Protein AF-A0A1T5BXZ1-F1 (afdb_monomer_lite)

Secondary structure (DSSP, 8-state):
--HHHHHHHHHHHHHHHHHHHHHHHS--BTT--HHHHHHHHHHHHHTT-EEEEEETTTEEEEEEE-SS-S----B----PEES-------TT--SSTT-EE-TTS-----SEEEE---

pLDDT: mean 70.87, std 15.22, range [30.39, 87.75]

InterPro domains:
  IPR017439 Amidohydrolase [PTHR11014] (11-98)

Structure (mmCIF, N/CA/C/O backbone):
data_AF-A0A1T5BXZ1-F1
#
_entry.id   AF-A0A1T5BXZ1-F1
#
loop_
_atom_site.group_PDB
_atom_site.id
_atom_site.type_symbol
_atom_site.label_atom_id
_atom_site.label_alt_id
_atom_site.label_comp_id
_atom_site.label_asym_id
_atom_site.label_entity_id
_atom_site.label_seq_id
_atom_site.pdbx_PDB_ins_code
_atom_site.Cartn_x
_atom_site.Cartn_y
_atom_site.Cartn_z
_atom_site.occupancy
_atom_site.B_iso_or_equiv
_atom_site.auth_seq_id
_atom_site.auth_comp_id
_atom_site.auth_asym_id
_atom_site.auth_atom_id
_atom_site.pdbx_PDB_model_num
ATOM 1 N N . MET A 1 1 ? 0.221 16.297 21.812 1.00 57.66 1 MET A N 1
ATOM 2 C CA . MET A 1 1 ? 0.953 15.332 20.963 1.00 57.66 1 MET A CA 1
ATOM 3 C C . MET A 1 1 ? 0.849 13.958 21.610 1.00 57.66 1 MET A C 1
ATOM 5 O O . MET A 1 1 ? 1.187 13.850 22.783 1.00 57.66 1 MET A O 1
ATOM 9 N N . ASN A 1 2 ? 0.323 12.944 20.921 1.00 74.94 2 ASN A N 1
ATOM 10 C CA . ASN A 1 2 ? 0.148 11.607 21.498 1.00 74.94 2 ASN A CA 1
ATOM 11 C C . ASN A 1 2 ? 1.411 10.757 21.257 1.00 74.94 2 ASN A C 1
ATOM 13 O O . ASN A 1 2 ? 1.613 10.230 20.165 1.00 74.94 2 ASN A O 1
ATOM 17 N N . TRP A 1 3 ? 2.277 10.663 22.268 1.00 76.88 3 TRP A N 1
ATOM 18 C CA . TRP A 1 3 ? 3.582 9.989 22.184 1.00 76.88 3 TRP A CA 1
ATOM 19 C C . TRP A 1 3 ? 3.492 8.477 21.950 1.00 76.88 3 TRP A C 1
ATOM 21 O O . TRP A 1 3 ? 4.399 7.889 21.365 1.00 76.88 3 TRP A O 1
ATOM 31 N N . THR A 1 4 ? 2.389 7.845 22.349 1.00 84.38 4 THR A N 1
ATOM 32 C CA . THR A 1 4 ? 2.173 6.406 22.154 1.00 84.38 4 THR A CA 1
ATOM 33 C C . THR A 1 4 ? 2.105 6.043 20.673 1.00 84.38 4 THR A C 1
ATOM 35 O O . THR A 1 4 ? 2.668 5.032 20.262 1.00 84.38 4 THR A O 1
ATOM 38 N N . ILE A 1 5 ? 1.473 6.895 19.861 1.00 80.38 5 ILE A N 1
ATOM 39 C CA . ILE A 1 5 ? 1.355 6.680 18.414 1.00 80.38 5 ILE A CA 1
ATOM 40 C C . ILE A 1 5 ? 2.727 6.825 17.749 1.00 80.38 5 ILE A C 1
ATOM 42 O O . ILE A 1 5 ? 3.120 5.959 16.978 1.00 80.38 5 ILE A O 1
ATOM 46 N N . LEU A 1 6 ? 3.490 7.866 18.101 1.00 80.50 6 LEU A N 1
ATOM 47 C CA . LEU A 1 6 ? 4.824 8.106 17.535 1.00 80.50 6 LEU A CA 1
ATOM 48 C C . LEU A 1 6 ? 5.793 6.954 17.832 1.00 80.50 6 LEU A C 1
ATOM 50 O O . LEU A 1 6 ? 6.494 6.484 16.939 1.00 80.50 6 LEU A O 1
ATOM 54 N N . ASN A 1 7 ? 5.786 6.444 19.065 1.00 85.00 7 ASN A N 1
ATOM 55 C CA . ASN A 1 7 ? 6.603 5.288 19.434 1.00 85.00 7 ASN A CA 1
ATOM 56 C C . ASN A 1 7 ? 6.144 3.999 18.740 1.00 85.00 7 ASN A C 1
ATOM 58 O O . ASN A 1 7 ? 6.974 3.144 18.445 1.00 85.00 7 ASN A O 1
ATOM 62 N N . GLY A 1 8 ? 4.841 3.852 18.481 1.00 82.75 8 GLY A N 1
ATOM 63 C CA . GLY A 1 8 ? 4.301 2.746 17.691 1.00 82.75 8 GLY A CA 1
ATOM 64 C C . GLY A 1 8 ? 4.783 2.786 16.241 1.00 82.75 8 GLY A C 1
ATOM 65 O O . GLY A 1 8 ? 5.291 1.787 15.743 1.00 82.75 8 GLY A O 1
ATOM 66 N N . VAL A 1 9 ? 4.708 3.955 15.597 1.00 80.75 9 VAL A N 1
ATOM 67 C CA . VAL A 1 9 ? 5.173 4.155 14.214 1.00 80.75 9 VAL A CA 1
ATOM 68 C C . VAL A 1 9 ? 6.679 3.919 14.091 1.00 80.75 9 VAL A C 1
ATOM 70 O O . VAL A 1 9 ? 7.111 3.244 13.164 1.00 80.75 9 VAL A O 1
ATOM 73 N N . ASN A 1 10 ? 7.482 4.377 15.058 1.00 82.56 10 ASN A N 1
ATOM 74 C CA . ASN A 1 10 ? 8.930 4.141 15.047 1.00 82.56 10 ASN A CA 1
ATOM 75 C C . ASN A 1 10 ? 9.308 2.653 15.053 1.00 82.56 10 ASN A C 1
ATOM 77 O O . ASN A 1 10 ? 10.336 2.296 14.488 1.00 82.56 10 ASN A O 1
ATOM 81 N N . LYS A 1 11 ? 8.494 1.777 15.654 1.00 85.06 11 LYS A N 1
ATOM 82 C CA . LYS A 1 11 ? 8.744 0.325 15.623 1.00 85.06 11 LYS A CA 1
ATOM 83 C C . LYS A 1 11 ? 8.488 -0.290 14.248 1.00 85.06 11 LYS A C 1
ATOM 85 O O . LYS A 1 11 ? 9.126 -1.276 13.913 1.00 85.06 11 LYS A O 1
ATOM 90 N N . LEU A 1 12 ? 7.577 0.293 13.470 1.00 82.19 12 LEU A N 1
ATOM 91 C CA . LEU A 1 12 ? 7.231 -0.164 12.120 1.00 82.19 12 LEU A CA 1
ATOM 92 C C . LEU A 1 12 ? 8.171 0.398 11.048 1.00 82.19 12 LEU A C 1
ATOM 94 O O . LEU A 1 12 ? 8.080 0.015 9.888 1.00 82.19 12 LEU A O 1
ATOM 98 N N . HIS A 1 13 ? 9.068 1.312 11.413 1.00 79.50 13 HIS A N 1
ATOM 99 C CA . HIS A 1 13 ? 9.894 2.053 10.466 1.00 79.50 13 HIS A CA 1
ATOM 100 C C . HIS A 1 13 ? 10.769 1.155 9.577 1.00 79.50 13 HIS A C 1
ATOM 102 O O . HIS A 1 13 ? 10.912 1.428 8.385 1.00 79.50 13 HIS A O 1
ATOM 108 N N . ASP A 1 14 ? 11.330 0.079 10.129 1.00 82.88 14 ASP A N 1
ATOM 109 C CA . ASP A 1 14 ? 12.161 -0.842 9.350 1.00 82.88 14 ASP A CA 1
ATOM 110 C C . ASP A 1 14 ? 11.314 -1.688 8.387 1.00 82.88 14 ASP A C 1
ATOM 112 O O . ASP A 1 14 ? 11.667 -1.810 7.216 1.00 82.88 14 ASP A O 1
ATOM 116 N N . GLU A 1 15 ? 10.131 -2.145 8.811 1.00 82.00 15 GLU A N 1
ATOM 117 C CA . GLU A 1 15 ? 9.177 -2.831 7.925 1.00 82.00 15 GLU A CA 1
ATOM 118 C C . GLU A 1 15 ? 8.685 -1.909 6.796 1.00 82.00 15 GLU A C 1
ATOM 120 O O . GLU A 1 15 ? 8.599 -2.318 5.639 1.00 82.00 15 GLU A O 1
ATOM 125 N N . MET A 1 16 ? 8.421 -0.633 7.102 1.00 81.38 16 MET A N 1
ATOM 126 C CA . MET A 1 16 ? 8.021 0.362 6.103 1.00 81.38 16 MET A CA 1
ATOM 127 C C . MET A 1 16 ? 9.107 0.579 5.044 1.00 81.38 16 MET A C 1
ATOM 129 O O . MET A 1 16 ? 8.787 0.725 3.864 1.00 81.38 16 MET A O 1
ATOM 133 N N . LYS A 1 17 ? 10.388 0.566 5.436 1.00 79.44 17 LYS A N 1
ATOM 134 C CA . LYS A 1 17 ? 11.510 0.631 4.486 1.00 79.44 17 LYS A CA 1
ATOM 135 C C . LYS A 1 17 ? 11.572 -0.595 3.583 1.00 79.44 17 LYS A C 1
ATOM 137 O O . LYS A 1 17 ? 11.860 -0.450 2.398 1.00 79.44 17 LYS A O 1
ATOM 142 N N . GLU A 1 18 ? 11.306 -1.782 4.118 1.00 83.19 18 GLU A N 1
ATOM 143 C CA . GLU A 1 18 ? 11.265 -3.008 3.319 1.00 83.19 18 GLU A CA 1
ATOM 144 C C . GLU A 1 18 ? 10.131 -2.974 2.292 1.00 83.19 18 GLU A C 1
ATOM 146 O O . GLU A 1 18 ? 10.355 -3.291 1.123 1.00 83.19 18 GLU A O 1
ATOM 151 N N . TRP A 1 19 ? 8.931 -2.534 2.689 1.00 82.69 19 TRP A N 1
ATOM 152 C CA . TRP A 1 19 ? 7.804 -2.386 1.759 1.00 82.69 19 TRP A CA 1
ATOM 153 C C . TRP A 1 19 ? 8.106 -1.348 0.683 1.00 82.69 19 TRP A C 1
ATOM 155 O O . TRP A 1 19 ? 7.847 -1.597 -0.492 1.00 82.69 19 TRP A O 1
ATOM 165 N N . MET A 1 20 ? 8.719 -0.227 1.071 1.00 78.31 20 MET A N 1
ATOM 166 C CA . MET A 1 20 ? 9.166 0.797 0.133 1.00 78.31 20 MET A CA 1
ATOM 167 C C . MET A 1 20 ? 10.153 0.226 -0.888 1.00 78.31 20 MET A C 1
ATOM 169 O O . MET A 1 20 ? 9.965 0.385 -2.090 1.00 78.31 20 MET A O 1
ATOM 173 N N . GLY A 1 21 ? 11.175 -0.499 -0.427 1.00 76.31 21 GLY A N 1
ATOM 174 C CA . GLY A 1 21 ? 12.146 -1.140 -1.311 1.00 76.31 21 GLY A CA 1
ATOM 175 C C . GLY A 1 21 ? 11.505 -2.168 -2.246 1.00 76.31 21 GLY A C 1
ATOM 176 O O . GLY A 1 21 ? 11.858 -2.228 -3.421 1.00 76.31 21 GLY A O 1
ATOM 177 N N . HIS A 1 22 ? 10.537 -2.945 -1.754 1.00 79.75 22 HIS A N 1
ATOM 178 C CA . HIS A 1 22 ? 9.820 -3.926 -2.566 1.00 79.75 22 HIS A CA 1
ATOM 179 C C . HIS A 1 22 ? 9.006 -3.269 -3.688 1.00 79.75 22 HIS A C 1
ATOM 181 O O . HIS A 1 22 ? 9.111 -3.690 -4.841 1.00 79.75 22 HIS A O 1
ATOM 187 N N . LEU A 1 23 ? 8.238 -2.223 -3.368 1.00 76.88 23 LEU A N 1
ATOM 188 C CA . LEU A 1 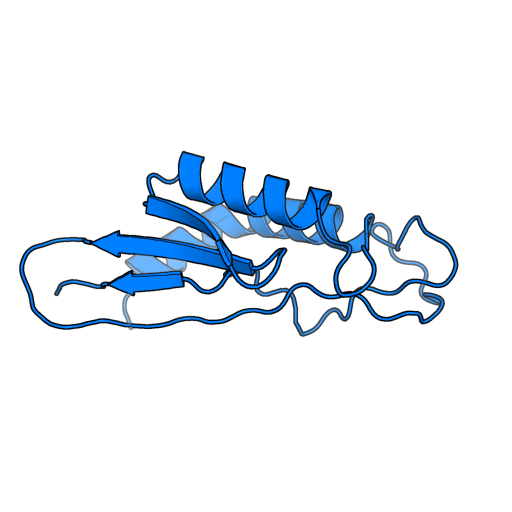23 ? 7.417 -1.516 -4.354 1.00 76.88 23 LEU A CA 1
ATOM 189 C C . LEU A 1 23 ? 8.255 -0.691 -5.337 1.00 76.88 23 LEU A C 1
ATOM 191 O O . LEU A 1 23 ? 7.927 -0.630 -6.518 1.00 76.88 23 LEU A O 1
ATOM 195 N N . HIS A 1 24 ? 9.366 -0.101 -4.890 1.00 74.38 24 HIS A N 1
ATOM 196 C CA . HIS A 1 24 ? 10.261 0.663 -5.768 1.00 74.38 24 HIS A CA 1
ATOM 197 C C . HIS A 1 24 ? 11.021 -0.230 -6.755 1.00 74.38 24 HIS A C 1
ATOM 199 O O . HIS A 1 24 ? 11.268 0.169 -7.888 1.00 74.38 24 HIS A O 1
ATOM 205 N N . GLN A 1 25 ? 11.363 -1.461 -6.361 1.00 75.25 25 GLN A N 1
ATOM 206 C CA . GLN A 1 25 ? 12.039 -2.414 -7.248 1.00 75.25 25 GLN A CA 1
ATOM 207 C C . GLN A 1 25 ? 11.116 -3.017 -8.317 1.00 75.25 25 GLN A C 1
ATOM 209 O O . GLN A 1 25 ? 11.614 -3.479 -9.348 1.00 75.25 25 GLN A O 1
ATOM 214 N N . CYS A 1 26 ? 9.803 -3.029 -8.073 1.00 73.44 26 CYS A N 1
ATOM 215 C CA . CYS A 1 26 ? 8.793 -3.657 -8.925 1.00 73.44 26 CYS A CA 1
ATOM 216 C C . CYS A 1 26 ? 7.705 -2.654 -9.369 1.00 73.44 26 CYS A C 1
ATOM 218 O O . CYS A 1 26 ? 6.531 -2.895 -9.083 1.00 73.44 26 CYS A O 1
ATOM 220 N N . PRO A 1 27 ? 8.051 -1.549 -10.063 1.00 68.69 27 PRO A N 1
ATOM 221 C CA . PRO A 1 27 ? 7.053 -0.608 -10.560 1.00 68.69 27 PRO A CA 1
ATOM 222 C C . PRO A 1 27 ? 6.137 -1.269 -11.588 1.00 68.69 27 PRO A C 1
ATOM 224 O O . PRO A 1 27 ? 6.599 -1.845 -12.572 1.00 68.69 27 PRO A O 1
ATOM 227 N N . GLU A 1 28 ? 4.830 -1.140 -11.401 1.00 66.62 28 GLU A N 1
ATOM 228 C CA . GLU A 1 28 ? 3.844 -1.562 -12.391 1.00 66.62 28 GLU A CA 1
ATOM 229 C C . GLU A 1 28 ? 3.217 -0.336 -13.070 1.00 66.62 28 GLU A C 1
ATOM 231 O O . GLU A 1 28 ? 3.092 0.739 -12.485 1.00 66.62 28 GLU A O 1
ATOM 236 N N . LEU A 1 29 ? 2.868 -0.491 -14.348 1.00 63.19 29 LEU A N 1
ATOM 237 C CA . LEU A 1 29 ? 2.295 0.574 -15.169 1.00 63.19 29 LEU A CA 1
ATOM 238 C C . LEU A 1 29 ? 0.863 0.872 -14.718 1.00 63.19 29 LEU A C 1
ATOM 240 O O . LEU A 1 29 ? 0.124 -0.060 -14.396 1.00 63.19 29 LEU A O 1
ATOM 244 N N . ALA A 1 30 ? 0.471 2.145 -14.789 1.00 59.69 30 ALA A N 1
ATOM 245 C CA . ALA A 1 30 ? -0.893 2.596 -14.536 1.00 59.69 30 ALA A CA 1
ATOM 246 C C . ALA A 1 30 ? -1.951 1.678 -15.181 1.00 59.69 30 ALA A C 1
ATOM 248 O O . ALA A 1 30 ? -1.941 1.452 -16.395 1.00 59.69 30 ALA A O 1
ATOM 249 N N . LEU A 1 31 ? -2.904 1.212 -14.368 1.00 58.28 31 LEU A N 1
ATOM 250 C CA . LEU A 1 31 ? -4.008 0.298 -14.702 1.00 58.28 31 LEU A CA 1
ATOM 251 C C . LEU A 1 31 ? -3.622 -1.179 -14.915 1.00 58.28 31 LEU A C 1
ATOM 253 O O . LEU A 1 31 ? -4.470 -1.961 -15.362 1.00 58.28 31 LEU A O 1
ATOM 257 N N . MET A 1 32 ? -2.388 -1.575 -14.599 1.00 63.06 32 MET A N 1
ATOM 258 C CA . MET A 1 32 ? -1.889 -2.957 -14.676 1.00 63.06 32 MET A CA 1
ATOM 259 C C . MET A 1 32 ? -1.225 -3.441 -13.375 1.00 63.06 32 MET A C 1
ATOM 261 O O . MET A 1 32 ? -0.651 -4.530 -13.359 1.00 63.06 32 MET A O 1
ATOM 265 N N . GLU A 1 33 ? -1.348 -2.688 -12.280 1.00 68.69 33 GLU A N 1
ATOM 266 C CA . GLU A 1 33 ? -0.719 -2.904 -10.968 1.00 68.69 33 GLU A CA 1
ATOM 267 C C . GLU A 1 33 ? -1.340 -4.061 -10.169 1.00 68.69 33 GLU A C 1
ATOM 269 O O . GLU A 1 33 ? -1.752 -3.929 -9.015 1.00 68.69 33 GLU A O 1
ATOM 274 N N . THR A 1 34 ? -1.457 -5.223 -10.803 1.00 76.25 34 THR A N 1
ATOM 275 C CA . THR A 1 34 ? -2.161 -6.373 -10.234 1.00 76.25 34 THR A CA 1
ATOM 276 C C . THR A 1 34 ? -1.384 -6.953 -9.056 1.00 76.25 34 THR A C 1
ATOM 278 O O . THR A 1 34 ? -1.984 -7.326 -8.051 1.00 76.25 34 THR A O 1
ATOM 281 N N . LYS A 1 35 ? -0.047 -7.015 -9.140 1.00 78.88 35 LYS A N 1
ATOM 282 C CA . LYS A 1 35 ? 0.777 -7.596 -8.069 1.00 78.88 35 LYS A CA 1
ATOM 283 C C . LYS A 1 35 ? 0.879 -6.652 -6.881 1.00 78.88 35 LYS A C 1
ATOM 285 O O . LYS A 1 35 ? 0.772 -7.097 -5.741 1.00 78.88 35 LYS A O 1
ATOM 290 N N . THR A 1 36 ? 1.033 -5.361 -7.153 1.00 79.31 36 THR A N 1
ATOM 291 C CA . THR A 1 36 ? 1.081 -4.307 -6.135 1.00 79.31 36 THR A CA 1
ATOM 292 C C . THR A 1 36 ? -0.236 -4.234 -5.374 1.00 79.31 36 THR A C 1
ATOM 294 O O . THR A 1 36 ? -0.239 -4.221 -4.143 1.00 79.31 36 THR A O 1
ATOM 297 N N . ALA A 1 37 ? -1.364 -4.286 -6.090 1.00 80.38 37 ALA A N 1
ATOM 298 C CA . ALA A 1 37 ? -2.684 -4.342 -5.480 1.00 80.38 37 ALA A CA 1
ATOM 299 C C . ALA A 1 37 ? -2.841 -5.575 -4.567 1.00 80.38 37 ALA A C 1
ATOM 301 O O . ALA A 1 37 ? -3.230 -5.436 -3.407 1.00 80.38 37 ALA A O 1
ATOM 302 N N . ILE A 1 38 ? -2.470 -6.771 -5.039 1.00 84.00 38 ILE A N 1
ATOM 303 C CA . ILE A 1 38 ? -2.542 -8.001 -4.231 1.00 84.00 38 ILE A CA 1
ATOM 304 C C . ILE A 1 38 ? -1.683 -7.881 -2.966 1.00 84.00 38 ILE A C 1
ATOM 306 O O . ILE A 1 38 ? -2.179 -8.141 -1.871 1.00 84.00 38 ILE A O 1
ATOM 310 N N . PHE A 1 39 ? -0.433 -7.425 -3.089 1.00 84.62 39 PHE A N 1
ATOM 311 C CA . PHE A 1 39 ? 0.474 -7.247 -1.949 1.00 84.62 39 PHE A CA 1
ATOM 312 C C . PHE A 1 39 ? -0.127 -6.329 -0.876 1.00 84.62 39 PHE A C 1
ATOM 314 O O . PHE A 1 39 ? -0.119 -6.639 0.319 1.00 84.62 39 PHE A O 1
ATOM 321 N N . ILE A 1 40 ? -0.695 -5.204 -1.309 1.00 83.88 40 ILE A N 1
ATOM 322 C CA . ILE A 1 40 ? -1.337 -4.234 -0.428 1.00 83.88 40 ILE A CA 1
ATOM 323 C C . ILE A 1 40 ? -2.591 -4.833 0.233 1.00 83.88 40 ILE A C 1
ATOM 325 O O . ILE A 1 40 ? -2.781 -4.691 1.444 1.00 83.88 40 ILE A O 1
ATOM 329 N N . ALA A 1 41 ? -3.433 -5.529 -0.533 1.00 84.75 41 ALA A N 1
ATOM 330 C CA . ALA A 1 41 ? -4.645 -6.163 -0.024 1.00 84.75 41 ALA A CA 1
ATOM 331 C C . ALA A 1 41 ? -4.333 -7.255 1.013 1.00 84.75 41 ALA A C 1
ATOM 333 O O . ALA A 1 41 ? -4.984 -7.318 2.057 1.00 84.75 41 ALA A O 1
ATOM 334 N N . GLU A 1 42 ? -3.316 -8.084 0.772 1.00 87.75 42 GLU A N 1
ATOM 335 C CA . GLU A 1 42 ? -2.857 -9.111 1.711 1.00 87.75 42 GLU A CA 1
ATOM 336 C C . GLU A 1 42 ? -2.353 -8.502 3.024 1.00 87.75 42 GLU A C 1
ATOM 338 O O . GLU A 1 42 ? -2.728 -8.967 4.105 1.00 87.75 42 GLU A O 1
ATOM 343 N N . LYS A 1 43 ? -1.566 -7.419 2.956 1.00 86.44 43 LYS A N 1
ATOM 344 C CA . LYS A 1 43 ? -1.102 -6.701 4.153 1.00 86.44 43 LYS A CA 1
ATOM 345 C C . LYS A 1 43 ? -2.259 -6.121 4.959 1.00 86.44 43 LYS A C 1
ATOM 347 O O . LYS A 1 43 ? -2.331 -6.361 6.165 1.00 86.44 43 LYS A O 1
ATOM 352 N N . LEU A 1 44 ? -3.202 -5.443 4.309 1.00 85.12 44 LEU A N 1
ATOM 353 C CA . LEU A 1 44 ? -4.386 -4.892 4.973 1.00 85.12 44 LEU A CA 1
ATOM 354 C C . LEU A 1 44 ? -5.246 -5.980 5.632 1.00 85.12 44 LEU A C 1
ATOM 356 O O . LEU A 1 44 ? -5.661 -5.822 6.781 1.00 85.12 44 LEU A O 1
ATOM 360 N N . LYS A 1 45 ? -5.462 -7.112 4.948 1.00 86.12 45 LYS A N 1
ATOM 361 C CA . LYS A 1 45 ? -6.169 -8.268 5.523 1.00 86.12 45 LYS A CA 1
ATOM 362 C C . LYS A 1 45 ? -5.429 -8.828 6.737 1.00 86.12 45 LYS A C 1
ATOM 364 O O . LYS A 1 45 ? -6.065 -9.142 7.738 1.00 86.12 45 LYS A O 1
ATOM 369 N N . SER A 1 46 ? -4.095 -8.903 6.686 1.00 87.50 46 SER A N 1
ATOM 370 C CA . SER A 1 46 ? -3.276 -9.392 7.807 1.00 87.50 46 SER A CA 1
ATOM 371 C C . SER A 1 46 ? -3.390 -8.520 9.063 1.00 87.50 46 SER A C 1
ATOM 373 O O . SER A 1 46 ? -3.281 -9.024 10.178 1.00 87.50 46 SER A O 1
ATOM 375 N N . TRP A 1 47 ? -3.667 -7.226 8.892 1.00 84.50 47 TRP A N 1
ATOM 376 C CA . TRP A 1 47 ? -3.898 -6.290 9.993 1.00 84.50 47 TRP A CA 1
ATOM 377 C C . TRP A 1 47 ? -5.351 -6.270 10.490 1.00 84.50 47 TRP A C 1
ATOM 379 O O . TRP A 1 47 ? -5.649 -5.562 11.450 1.00 84.50 47 TRP A O 1
ATOM 389 N N . GLY A 1 48 ? -6.248 -7.046 9.871 1.00 84.50 48 GLY A N 1
ATOM 390 C CA . GLY A 1 48 ? -7.650 -7.163 10.277 1.00 84.50 48 GLY A CA 1
ATOM 391 C C . GLY A 1 48 ? -8.576 -6.086 9.709 1.00 84.50 48 GLY A C 1
ATOM 392 O O . GLY A 1 48 ? -9.623 -5.824 10.297 1.00 84.50 48 GLY A O 1
ATOM 393 N N . TYR A 1 49 ? -8.205 -5.448 8.595 1.00 86.19 49 TYR A N 1
ATOM 394 C CA . TYR A 1 49 ? -9.102 -4.542 7.874 1.00 86.19 49 TYR A CA 1
ATOM 395 C C . TYR A 1 49 ? -10.088 -5.321 6.996 1.00 86.19 49 TYR A C 1
ATOM 397 O O . TYR A 1 49 ? -9.743 -6.352 6.415 1.00 86.19 49 TYR A O 1
ATOM 405 N N . ASP A 1 50 ? -11.287 -4.769 6.824 1.00 83.50 50 ASP A N 1
ATOM 406 C CA . ASP A 1 50 ? -12.241 -5.206 5.810 1.00 83.50 50 ASP A CA 1
ATOM 407 C C . ASP A 1 50 ? -11.825 -4.613 4.462 1.00 83.50 50 ASP A C 1
ATOM 409 O O . ASP A 1 50 ? -11.962 -3.407 4.228 1.00 83.50 50 ASP A O 1
ATOM 413 N N . VAL A 1 51 ? -11.276 -5.461 3.593 1.00 86.56 51 VAL A N 1
ATOM 414 C CA . VAL A 1 51 ? -10.700 -5.060 2.305 1.00 86.56 51 VAL A CA 1
ATOM 415 C C . VAL A 1 51 ? -11.645 -5.411 1.164 1.00 86.56 51 VAL A C 1
ATOM 417 O O . VAL A 1 51 ? -12.040 -6.565 1.002 1.00 86.56 51 VAL A O 1
ATOM 420 N N . VAL A 1 52 ? -11.955 -4.413 0.341 1.00 83.06 52 VAL A N 1
ATOM 421 C CA . VAL A 1 52 ? -12.682 -4.561 -0.919 1.00 83.06 52 VAL A CA 1
ATOM 422 C C . VAL A 1 52 ? -11.725 -4.260 -2.067 1.00 83.06 52 VAL A C 1
ATOM 424 O O . VAL A 1 52 ? -11.185 -3.158 -2.170 1.00 83.06 52 VAL A O 1
ATOM 427 N N . GLU A 1 53 ? -11.522 -5.252 -2.925 1.00 83.25 53 GLU A N 1
ATOM 428 C CA . GLU A 1 53 ? -10.672 -5.181 -4.117 1.00 83.25 53 GLU A CA 1
ATOM 429 C C . GLU A 1 53 ? -11.526 -5.012 -5.384 1.00 83.25 53 GLU A C 1
ATOM 431 O O . GLU A 1 53 ? -12.727 -5.294 -5.387 1.00 83.25 53 GLU A O 1
ATOM 436 N N . GLY A 1 54 ? -10.909 -4.577 -6.485 1.00 78.00 54 GLY A N 1
ATOM 437 C CA . GLY A 1 54 ? -11.565 -4.510 -7.797 1.00 78.00 54 GLY A CA 1
ATOM 438 C C . GLY A 1 54 ? -12.413 -3.256 -8.027 1.00 78.00 54 GLY A C 1
ATOM 439 O O . GLY A 1 54 ? -13.202 -3.198 -8.974 1.00 78.00 54 GLY A O 1
ATOM 440 N N . ILE A 1 55 ? -12.249 -2.222 -7.200 1.00 76.44 55 ILE A N 1
ATOM 441 C CA . ILE A 1 55 ? -12.957 -0.949 -7.367 1.00 76.44 55 ILE A CA 1
ATOM 442 C C . ILE A 1 55 ? -12.283 -0.178 -8.504 1.00 76.44 55 ILE A C 1
ATOM 444 O O . ILE A 1 55 ? -11.140 0.247 -8.390 1.00 76.44 55 ILE A O 1
ATOM 448 N N . GLY A 1 56 ? -12.966 -0.017 -9.640 1.00 69.25 56 GLY A N 1
ATOM 449 C CA . GLY A 1 56 ? -12.365 0.639 -10.808 1.00 69.25 56 GLY A CA 1
ATOM 450 C C . GLY A 1 56 ? -11.194 -0.155 -11.409 1.00 69.25 56 GLY A C 1
ATOM 451 O O . GLY A 1 56 ? -10.197 0.438 -11.807 1.00 69.25 56 GLY A O 1
ATOM 452 N N . LYS A 1 57 ? -11.334 -1.489 -11.488 1.00 73.69 57 LYS A N 1
ATOM 453 C CA . LYS A 1 57 ? -10.348 -2.498 -11.942 1.00 73.69 57 LYS A CA 1
ATOM 454 C C . LYS A 1 57 ? -9.333 -2.920 -10.881 1.00 73.69 57 LYS A C 1
ATOM 456 O O . LYS A 1 57 ? -9.306 -4.096 -10.544 1.00 73.69 57 LYS A O 1
ATOM 461 N N . ILE A 1 58 ? -8.537 -1.990 -10.360 1.00 75.25 58 ILE A N 1
ATOM 462 C CA . ILE A 1 58 ? -7.399 -2.295 -9.465 1.00 75.25 58 ILE A CA 1
ATOM 463 C C . ILE A 1 58 ? -7.462 -1.584 -8.109 1.00 75.25 58 ILE A C 1
ATOM 465 O O . ILE A 1 58 ? -6.620 -1.817 -7.247 1.00 75.25 58 ILE A O 1
ATOM 469 N N . GLY A 1 59 ? -8.439 -0.699 -7.910 1.00 76.06 59 GLY A N 1
ATOM 470 C CA . GLY A 1 59 ? -8.564 0.060 -6.676 1.00 76.06 59 GLY A CA 1
ATOM 471 C C . GLY A 1 59 ? -8.907 -0.836 -5.491 1.00 76.06 59 GLY A C 1
ATOM 472 O O . GLY A 1 59 ? -9.691 -1.786 -5.599 1.00 76.06 59 GLY A O 1
ATOM 473 N N . ILE A 1 60 ? -8.322 -0.483 -4.351 1.00 81.44 60 ILE A N 1
ATOM 474 C CA . ILE A 1 60 ? -8.522 -1.147 -3.069 1.00 81.44 60 ILE A CA 1
ATOM 475 C C . ILE A 1 60 ? -9.099 -0.129 -2.102 1.00 81.44 60 ILE A C 1
ATOM 477 O O . ILE A 1 60 ? -8.585 0.984 -1.974 1.00 81.44 60 ILE A O 1
ATOM 481 N N . VAL A 1 61 ? -10.155 -0.530 -1.404 1.00 83.81 61 VAL A N 1
ATOM 482 C CA . VAL A 1 61 ? -10.690 0.215 -0.269 1.00 83.81 61 VAL A CA 1
ATOM 483 C C . VAL A 1 61 ? -10.617 -0.680 0.951 1.00 83.81 61 VAL A C 1
ATOM 485 O O . VAL A 1 61 ? -11.199 -1.762 0.972 1.00 83.81 61 VAL A O 1
ATOM 488 N N . ALA A 1 62 ? -9.908 -0.213 1.972 1.00 80.75 62 ALA A N 1
ATOM 489 C CA . ALA A 1 62 ? -9.893 -0.847 3.277 1.00 80.75 62 ALA A CA 1
ATOM 490 C C . ALA A 1 62 ? -10.707 -0.018 4.262 1.00 80.75 62 ALA A C 1
ATOM 492 O O . ALA A 1 62 ? -10.605 1.211 4.312 1.00 80.75 62 ALA A O 1
ATOM 493 N N . SER A 1 63 ? -11.509 -0.707 5.062 1.00 82.31 63 SER A N 1
ATOM 494 C CA . SER A 1 63 ? -12.266 -0.101 6.145 1.00 82.31 63 SER A CA 1
ATOM 495 C C . SER A 1 63 ? -11.994 -0.830 7.452 1.00 82.31 63 SER A C 1
ATOM 497 O O . SER A 1 63 ? -11.781 -2.037 7.486 1.00 82.31 63 SER A O 1
ATOM 499 N N . MET A 1 64 ? -11.950 -0.075 8.541 1.00 82.12 64 MET A N 1
ATOM 500 C CA . MET A 1 64 ? -11.859 -0.617 9.892 1.00 82.12 64 MET A CA 1
ATOM 501 C C . MET A 1 64 ? -12.742 0.228 10.787 1.00 82.12 64 MET A C 1
ATOM 503 O O . MET A 1 64 ? -12.676 1.457 10.737 1.00 82.12 64 MET A O 1
ATOM 507 N N . THR A 1 65 ? -13.551 -0.438 11.607 1.00 77.19 65 THR A N 1
ATOM 508 C CA . THR A 1 65 ? -14.435 0.212 12.575 1.00 77.19 65 THR A CA 1
ATOM 509 C C . THR A 1 65 ? -13.953 -0.097 13.985 1.00 77.19 65 THR A C 1
ATOM 511 O O . THR A 1 65 ? -13.992 -1.245 14.416 1.00 77.19 65 THR A O 1
ATOM 514 N N . VAL A 1 66 ? -13.523 0.928 14.724 1.00 78.00 66 VAL A N 1
ATOM 515 C CA . VAL A 1 66 ? -12.987 0.760 16.089 1.00 78.00 66 VAL A CA 1
ATOM 516 C C . VAL A 1 66 ? -13.894 1.428 17.118 1.00 78.00 66 VAL A C 1
ATOM 518 O O . VAL A 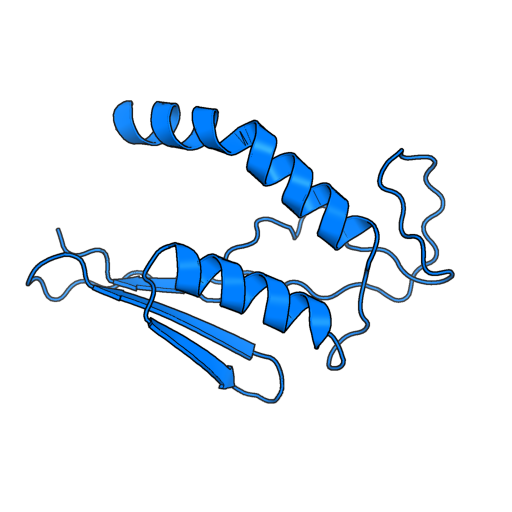1 66 ? -13.630 2.552 17.492 1.00 78.00 66 VAL A O 1
ATOM 521 N N . GLY A 1 67 ? -14.963 0.782 17.591 1.00 77.81 67 GLY A N 1
ATOM 522 C CA . GLY A 1 67 ? -15.897 1.357 18.585 1.00 77.81 67 GLY A CA 1
ATOM 523 C C . GLY A 1 67 ? -17.288 1.668 18.011 1.00 77.81 67 GLY A C 1
ATOM 524 O O . GLY A 1 67 ? -17.648 1.117 16.973 1.00 77.81 67 GLY A O 1
ATOM 525 N N . LYS A 1 68 ? -18.086 2.538 18.662 1.00 74.81 68 LYS A N 1
ATOM 526 C CA . LYS A 1 68 ? -19.523 2.775 18.335 1.00 74.81 68 LYS A CA 1
ATOM 527 C C . LYS A 1 68 ? -19.928 4.217 17.952 1.00 74.81 68 LYS A C 1
ATOM 529 O O . LYS A 1 68 ? -21.116 4.506 17.862 1.00 74.81 68 LYS A O 1
ATOM 534 N N . GLY A 1 69 ? -18.988 5.133 17.753 1.00 68.88 69 GLY A N 1
ATOM 535 C CA . GLY A 1 69 ? -19.275 6.491 17.275 1.00 68.88 69 GLY A CA 1
ATOM 536 C C . GLY A 1 69 ? -19.704 6.592 15.794 1.00 68.88 69 GLY A C 1
ATOM 537 O O . GLY A 1 69 ? -19.726 5.620 15.029 1.00 68.88 69 GLY A O 1
ATOM 538 N N . ASN A 1 70 ? -20.029 7.823 15.387 1.00 74.88 70 ASN A N 1
ATOM 539 C CA . ASN A 1 70 ? -20.503 8.174 14.040 1.00 74.88 70 ASN A CA 1
ATOM 540 C C . ASN A 1 70 ? -19.474 8.955 13.198 1.00 74.88 70 ASN A C 1
ATOM 542 O O . ASN A 1 70 ? -19.807 9.428 12.113 1.00 74.88 70 ASN A O 1
ATOM 546 N N . LYS A 1 71 ? -18.235 9.125 13.678 1.00 76.62 71 LYS A N 1
ATOM 547 C CA . LYS A 1 71 ? -17.184 9.864 12.957 1.00 76.62 71 LYS A CA 1
ATOM 548 C C . LYS A 1 71 ? -16.431 8.934 12.004 1.00 76.62 71 LYS A C 1
ATOM 550 O O . LYS A 1 71 ? -16.256 7.755 12.290 1.00 76.62 71 LYS A O 1
ATOM 555 N N . THR A 1 72 ? -16.009 9.469 10.859 1.00 76.38 72 THR A N 1
ATOM 556 C CA . THR A 1 72 ? -15.293 8.715 9.818 1.00 76.38 72 THR A CA 1
ATOM 557 C C . THR A 1 72 ? -14.134 9.550 9.287 1.00 76.38 72 THR A C 1
ATOM 559 O O . THR A 1 72 ? -14.304 10.751 9.079 1.00 76.38 72 THR A O 1
ATOM 562 N N . ILE A 1 73 ? -12.971 8.927 9.074 1.00 79.06 73 ILE A N 1
ATOM 563 C CA . ILE A 1 73 ? -11.796 9.553 8.459 1.00 79.06 73 ILE A CA 1
ATOM 564 C C . ILE A 1 73 ? -11.451 8.778 7.183 1.00 79.06 73 ILE A C 1
ATOM 566 O O . ILE A 1 73 ? -11.468 7.551 7.161 1.00 79.06 73 ILE A O 1
ATOM 570 N N . GLY A 1 74 ? -11.182 9.504 6.100 1.00 77.19 74 GLY A N 1
ATOM 571 C CA . GLY A 1 74 ? -10.718 8.940 4.835 1.00 77.19 74 GLY A CA 1
ATOM 572 C C . GLY A 1 74 ? -9.271 9.327 4.586 1.00 77.19 74 GLY A C 1
ATOM 573 O O . GLY A 1 74 ? -8.932 10.506 4.659 1.00 77.19 74 GLY A O 1
ATOM 574 N N . LEU A 1 75 ? -8.435 8.338 4.294 1.00 77.75 75 LEU A N 1
ATOM 575 C CA . LEU A 1 75 ? -7.065 8.506 3.825 1.00 77.75 75 LEU A CA 1
ATOM 576 C C . LEU A 1 75 ? -6.996 7.983 2.394 1.00 77.75 75 LEU A C 1
ATOM 578 O O . LEU A 1 75 ? -7.628 6.978 2.093 1.00 77.75 75 LEU A O 1
ATOM 582 N N . ARG A 1 76 ? -6.243 8.652 1.523 1.00 77.81 76 ARG A N 1
ATOM 583 C CA . ARG A 1 76 ? -6.020 8.244 0.131 1.00 77.81 76 ARG A CA 1
ATOM 584 C C . ARG A 1 76 ? -4.526 8.263 -0.152 1.00 77.81 76 ARG A C 1
ATOM 586 O O . ARG A 1 76 ? -3.887 9.276 0.118 1.00 77.81 76 ARG A O 1
ATOM 593 N N . ALA A 1 77 ? -4.023 7.188 -0.743 1.00 74.25 77 ALA A N 1
ATOM 594 C CA . ALA A 1 77 ? -2.720 7.146 -1.385 1.00 74.25 77 ALA A CA 1
ATOM 595 C C . ALA A 1 77 ? -2.833 6.450 -2.739 1.00 74.25 77 ALA A C 1
ATOM 597 O O . ALA A 1 77 ? -3.644 5.533 -2.911 1.00 74.25 77 ALA A O 1
ATOM 598 N N . ASP A 1 78 ? -2.001 6.911 -3.662 1.00 72.69 78 ASP A N 1
ATOM 599 C CA . ASP A 1 78 ? -1.848 6.380 -5.009 1.00 72.69 78 ASP A CA 1
ATOM 600 C C . ASP A 1 78 ? -0.516 5.606 -5.075 1.00 72.69 78 ASP A C 1
ATOM 602 O O . ASP A 1 78 ? 0.410 5.900 -4.316 1.00 72.69 78 ASP A O 1
ATOM 606 N N . PHE A 1 79 ? -0.436 4.579 -5.922 1.00 71.62 79 PHE A N 1
ATOM 607 C CA . PHE A 1 79 ? 0.717 3.667 -6.013 1.00 71.62 79 PHE A CA 1
ATOM 608 C C . PHE A 1 79 ? 1.180 3.431 -7.461 1.00 71.62 79 PHE A C 1
ATOM 610 O O . PHE A 1 79 ? 1.851 2.440 -7.744 1.00 71.62 79 PHE A O 1
ATOM 617 N N . ASP A 1 80 ? 0.816 4.327 -8.378 1.00 68.44 80 ASP A N 1
ATOM 618 C CA . ASP A 1 80 ? 1.161 4.245 -9.793 1.00 68.44 80 ASP A CA 1
ATOM 619 C C . ASP A 1 80 ? 2.626 4.632 -10.060 1.00 68.44 80 ASP A C 1
ATOM 621 O O . ASP A 1 80 ? 3.179 5.564 -9.468 1.00 68.44 80 ASP A O 1
ATOM 625 N N . ALA A 1 81 ? 3.268 3.908 -10.982 1.00 69.81 81 ALA A N 1
ATOM 626 C CA . ALA A 1 81 ? 4.603 4.238 -11.473 1.00 69.81 81 ALA A CA 1
ATOM 627 C C . ALA A 1 81 ? 4.544 5.032 -12.787 1.00 69.81 81 ALA A C 1
ATOM 629 O O . ALA A 1 81 ? 3.611 4.907 -13.586 1.00 69.81 81 ALA A O 1
ATOM 630 N N . LEU A 1 82 ? 5.587 5.824 -13.047 1.00 68.94 82 LEU A N 1
ATOM 631 C CA . LEU A 1 82 ? 5.724 6.605 -14.274 1.00 68.94 82 LEU A CA 1
ATOM 632 C C . LEU A 1 82 ? 6.598 5.868 -15.306 1.00 68.94 82 LEU A C 1
ATOM 634 O O . LEU A 1 82 ? 7.595 5.241 -14.931 1.00 68.94 82 LEU A O 1
ATOM 638 N N . PRO A 1 83 ? 6.289 5.982 -16.614 1.00 70.50 83 PRO A N 1
ATOM 639 C CA . PRO A 1 83 ? 7.096 5.414 -17.694 1.00 70.50 83 PRO A CA 1
ATOM 640 C C . PRO A 1 83 ? 8.328 6.293 -17.974 1.00 70.50 83 PRO A C 1
ATOM 642 O O . PRO A 1 83 ? 8.454 6.916 -19.029 1.00 70.50 83 PRO A O 1
ATOM 645 N N . ILE A 1 84 ? 9.211 6.415 -16.985 1.00 73.94 84 ILE A N 1
ATOM 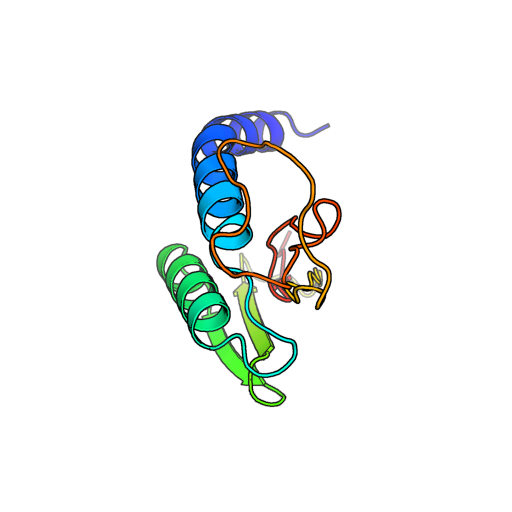646 C CA . ILE A 1 84 ? 10.469 7.158 -17.063 1.00 73.94 84 ILE A CA 1
ATOM 647 C C . ILE A 1 84 ? 11.599 6.216 -16.658 1.00 73.94 84 ILE A C 1
ATOM 649 O O . ILE A 1 84 ? 11.498 5.507 -15.664 1.00 73.94 84 ILE A O 1
ATOM 653 N N . GLN A 1 85 ? 12.709 6.232 -17.394 1.00 73.25 85 GLN A N 1
ATOM 654 C CA . GLN A 1 85 ? 13.892 5.466 -17.016 1.00 73.25 85 GLN A CA 1
ATOM 655 C C . GLN A 1 85 ? 14.508 6.026 -15.728 1.00 73.25 85 GLN A C 1
ATOM 657 O O . GLN A 1 85 ? 14.938 7.179 -15.685 1.00 73.25 85 GLN A O 1
ATOM 662 N N . GLU A 1 86 ? 14.630 5.189 -14.697 1.00 72.25 86 GLU A N 1
ATOM 663 C CA . GLU A 1 86 ? 15.374 5.554 -13.495 1.00 72.25 86 GLU A CA 1
ATOM 664 C C . GLU A 1 86 ? 16.880 5.647 -13.801 1.00 72.25 86 GLU A C 1
ATOM 666 O O . GLU A 1 86 ? 17.537 4.657 -14.151 1.00 72.25 86 GLU A O 1
ATOM 671 N N . VAL A 1 87 ? 17.431 6.859 -13.677 1.00 77.12 87 VAL A N 1
ATOM 672 C CA . VAL A 1 87 ? 18.857 7.162 -13.917 1.00 77.12 87 VAL A CA 1
ATOM 673 C C . VAL A 1 87 ? 19.693 7.017 -12.6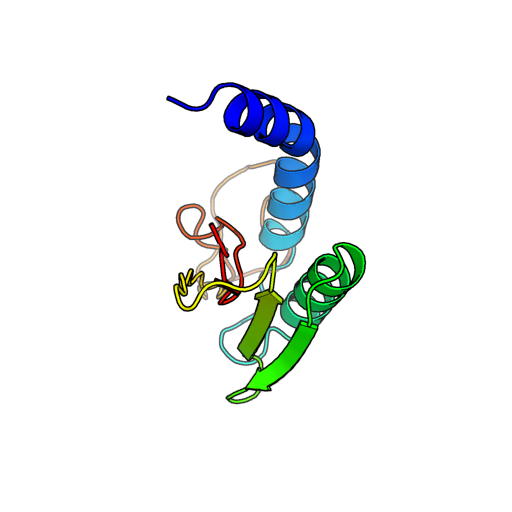39 1.00 77.12 87 VAL A C 1
ATOM 675 O O . VAL A 1 87 ? 20.903 6.832 -12.713 1.00 77.12 87 VAL A O 1
ATOM 678 N N . ASN A 1 88 ? 19.054 7.034 -11.468 1.00 76.88 88 ASN A N 1
ATOM 679 C CA . ASN A 1 88 ? 19.736 6.950 -10.179 1.00 76.88 88 ASN A CA 1
ATOM 680 C C . ASN A 1 88 ? 20.404 5.58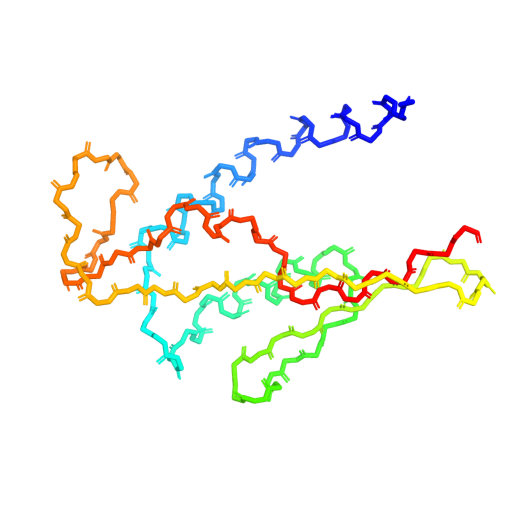3 -9.959 1.00 76.88 88 ASN A C 1
ATOM 682 O O . ASN A 1 88 ? 19.970 4.568 -10.512 1.00 76.88 88 ASN A O 1
ATOM 686 N N . ASP A 1 89 ? 21.449 5.568 -9.129 1.00 75.62 89 ASP A N 1
ATOM 687 C CA . ASP A 1 89 ? 22.152 4.362 -8.678 1.00 75.62 89 ASP A CA 1
ATOM 688 C C . ASP A 1 89 ? 21.847 4.118 -7.194 1.00 75.62 89 ASP A C 1
ATOM 690 O O . ASP A 1 89 ? 22.629 4.430 -6.297 1.00 75.62 89 ASP A O 1
ATOM 694 N N . LEU A 1 90 ? 20.618 3.670 -6.930 1.00 79.62 90 LEU A N 1
ATOM 695 C CA . LEU A 1 90 ? 20.122 3.380 -5.587 1.00 79.62 90 LEU A CA 1
ATOM 696 C C . LEU A 1 90 ? 20.007 1.861 -5.397 1.00 79.62 90 LEU A C 1
ATOM 698 O O . LEU A 1 90 ? 19.629 1.156 -6.332 1.00 79.62 90 LEU A O 1
ATOM 702 N N . PRO A 1 91 ? 20.246 1.327 -4.185 1.00 74.56 91 PRO A N 1
ATOM 703 C CA . PRO A 1 91 ? 20.175 -0.117 -3.929 1.00 74.56 91 PRO A CA 1
ATOM 704 C C . PRO A 1 91 ? 18.765 -0.705 -4.122 1.00 74.56 91 PRO A C 1
ATOM 706 O O . PRO A 1 91 ? 18.595 -1.918 -4.233 1.00 74.56 91 PRO A O 1
ATOM 709 N N . TYR A 1 92 ? 17.745 0.152 -4.159 1.00 69.75 92 TYR A N 1
ATOM 710 C CA . TYR A 1 92 ? 16.345 -0.197 -4.388 1.00 69.75 92 TYR A CA 1
ATOM 711 C C . TYR A 1 92 ? 15.831 0.228 -5.766 1.00 69.75 92 TYR A C 1
ATOM 713 O O . TYR A 1 92 ? 14.624 0.207 -5.969 1.00 69.75 92 TYR A O 1
ATOM 721 N N . LYS A 1 93 ? 16.722 0.589 -6.699 1.00 72.25 93 LYS A N 1
ATOM 722 C CA . LYS A 1 93 ? 16.380 0.970 -8.075 1.00 72.25 93 LYS A CA 1
ATOM 723 C C . LYS A 1 93 ? 15.403 -0.020 -8.717 1.00 72.25 93 LYS A C 1
ATOM 725 O O . LYS A 1 93 ? 15.521 -1.235 -8.521 1.00 72.25 93 LYS A O 1
ATOM 730 N N . SER A 1 94 ? 14.485 0.508 -9.521 1.00 71.56 94 SER A N 1
ATOM 731 C CA . SER A 1 94 ? 13.600 -0.268 -10.383 1.00 71.56 94 SER A CA 1
ATOM 732 C C . SER A 1 94 ? 14.387 -1.313 -11.174 1.00 71.56 94 SER A C 1
ATOM 734 O O . SER A 1 94 ? 15.385 -1.012 -11.835 1.00 71.56 94 SER A O 1
ATOM 736 N N . LYS A 1 95 ? 13.918 -2.563 -11.125 1.00 72.56 95 LYS A N 1
ATOM 737 C CA . LYS A 1 95 ? 14.471 -3.664 -11.929 1.00 72.56 95 LYS A CA 1
ATOM 738 C C . LYS A 1 95 ? 13.900 -3.695 -13.347 1.00 72.56 95 LYS A C 1
ATOM 740 O O . LYS A 1 95 ? 14.317 -4.532 -14.143 1.00 72.56 95 LYS A O 1
ATOM 745 N N . ILE A 1 96 ? 12.935 -2.826 -13.651 1.00 67.31 96 ILE A N 1
ATOM 746 C CA . ILE A 1 96 ? 12.224 -2.795 -14.927 1.00 67.31 96 ILE A CA 1
ATOM 747 C C . ILE A 1 96 ? 12.708 -1.574 -15.712 1.00 67.31 96 ILE A C 1
ATOM 749 O O . ILE A 1 96 ? 12.544 -0.430 -15.283 1.00 67.31 96 ILE A O 1
ATOM 753 N N . GLU A 1 97 ? 13.325 -1.827 -16.866 1.00 64.06 97 GLU A N 1
ATOM 754 C CA . GLU A 1 97 ? 13.788 -0.771 -17.767 1.00 64.06 97 GLU A CA 1
ATOM 755 C C . GLU A 1 97 ? 12.610 0.086 -18.252 1.00 64.06 97 GLU A C 1
ATOM 757 O O . GLU A 1 97 ? 11.559 -0.425 -18.636 1.00 64.06 97 GLU A O 1
ATOM 762 N N . GLY A 1 98 ? 12.793 1.405 -18.225 1.00 62.06 98 GLY A N 1
ATOM 763 C CA . GLY A 1 98 ? 11.809 2.398 -18.647 1.00 62.06 98 GLY A CA 1
ATOM 764 C C . GLY A 1 98 ? 10.795 2.817 -17.582 1.00 62.06 98 GLY A C 1
ATOM 765 O O . GLY A 1 98 ? 9.934 3.633 -17.901 1.00 62.06 98 GLY A O 1
ATOM 766 N N . PHE A 1 99 ? 10.892 2.311 -16.347 1.00 59.16 99 PHE A N 1
ATOM 767 C CA . PHE A 1 99 ? 9.952 2.637 -15.269 1.00 59.16 99 PHE A CA 1
ATOM 768 C C . PHE A 1 99 ? 10.637 3.196 -14.026 1.00 59.16 99 PHE A C 1
ATOM 770 O O . PHE A 1 99 ? 11.690 2.712 -13.603 1.00 59.16 99 PHE A O 1
ATOM 777 N N . LEU A 1 100 ? 9.979 4.186 -13.424 1.00 62.88 100 LEU A N 1
ATOM 778 C CA . LEU A 1 100 ? 10.374 4.847 -12.189 1.00 62.88 100 LEU A CA 1
ATOM 779 C C . LEU A 1 100 ? 9.146 4.975 -11.285 1.00 62.88 100 LEU A C 1
ATOM 781 O O . LEU A 1 100 ? 8.142 5.576 -11.675 1.00 62.88 100 LEU A O 1
ATOM 785 N N . THR A 1 101 ? 9.247 4.475 -10.056 1.00 57.84 101 THR A N 1
ATOM 786 C CA . THR A 1 101 ? 8.281 4.788 -8.995 1.00 57.84 101 THR A CA 1
ATOM 787 C C . THR A 1 101 ? 8.577 6.188 -8.456 1.00 57.84 101 THR A C 1
ATOM 789 O O . THR A 1 101 ? 9.715 6.487 -8.085 1.00 57.84 101 THR A O 1
ATOM 792 N N . PHE A 1 102 ? 7.580 7.077 -8.429 1.00 50.06 102 PHE A N 1
ATOM 793 C CA . PHE A 1 102 ? 7.763 8.423 -7.884 1.00 50.06 102 PHE A CA 1
ATOM 794 C C . PHE A 1 102 ? 7.879 8.345 -6.352 1.00 50.06 102 PHE A C 1
ATOM 796 O O . PHE A 1 102 ? 6.974 7.889 -5.653 1.00 50.06 102 PHE A O 1
ATOM 803 N N . VAL A 1 103 ? 9.033 8.762 -5.832 1.00 44.66 103 VAL A N 1
ATOM 804 C CA . VAL A 1 103 ? 9.459 8.514 -4.443 1.00 44.66 103 VAL A CA 1
ATOM 805 C C . VAL A 1 103 ? 8.682 9.337 -3.404 1.00 44.66 103 VAL A C 1
ATOM 807 O O . VAL A 1 103 ? 8.642 8.940 -2.243 1.00 44.66 103 VAL A O 1
ATOM 810 N N . ASP A 1 104 ? 8.009 10.422 -3.804 1.00 39.94 104 ASP A N 1
ATOM 811 C CA . ASP A 1 104 ? 7.214 11.258 -2.885 1.00 39.94 104 ASP A CA 1
ATOM 812 C C . ASP A 1 104 ? 5.776 10.748 -2.664 1.00 39.94 104 ASP A C 1
ATOM 814 O O . ASP A 1 104 ? 5.113 11.172 -1.717 1.00 39.94 104 ASP A O 1
ATOM 818 N N . THR A 1 105 ? 5.277 9.826 -3.496 1.00 41.34 105 THR A N 1
ATOM 819 C CA . THR A 1 105 ? 3.896 9.310 -3.395 1.00 41.34 105 THR A CA 1
ATOM 820 C C . THR A 1 105 ? 3.780 8.053 -2.538 1.00 41.34 105 THR A C 1
ATOM 822 O O . THR A 1 105 ? 2.678 7.640 -2.186 1.00 41.34 105 THR A O 1
ATOM 825 N N . THR A 1 106 ? 4.899 7.450 -2.131 1.00 42.88 106 THR A N 1
ATOM 826 C CA . THR A 1 106 ? 4.880 6.146 -1.455 1.00 42.88 106 THR A CA 1
ATOM 827 C C . THR A 1 106 ? 4.806 6.294 0.068 1.00 42.88 106 THR A C 1
ATOM 829 O O . THR A 1 106 ? 5.611 5.764 0.827 1.00 42.88 106 THR A O 1
ATOM 832 N N . VAL A 1 107 ? 3.781 7.005 0.539 1.00 33.41 107 VAL A N 1
ATOM 833 C CA . VAL A 1 107 ? 3.163 6.683 1.828 1.00 33.41 107 VAL A CA 1
ATOM 834 C C . VAL A 1 107 ? 2.018 5.745 1.485 1.00 33.41 107 VAL A C 1
ATOM 836 O O . VAL A 1 107 ? 0.915 6.184 1.176 1.00 33.41 107 VAL A O 1
ATOM 839 N N . ILE A 1 108 ? 2.311 4.443 1.464 1.00 37.50 108 ILE A N 1
ATOM 840 C CA . ILE A 1 108 ? 1.341 3.383 1.171 1.00 37.50 108 ILE A CA 1
ATOM 841 C C . ILE A 1 108 ? 0.257 3.425 2.247 1.00 37.50 108 ILE A C 1
ATOM 843 O O . ILE A 1 108 ? 0.382 2.844 3.323 1.00 37.50 108 ILE A O 1
ATOM 847 N N . VAL A 1 109 ? -0.822 4.131 1.948 1.00 35.88 109 VAL A N 1
ATOM 848 C CA . VAL A 1 109 ? -2.119 3.954 2.583 1.00 35.88 109 VAL A CA 1
ATOM 849 C C . VAL A 1 109 ? -3.112 3.840 1.430 1.00 35.88 109 VAL A C 1
ATOM 851 O O . VAL A 1 109 ? -3.683 4.858 1.035 1.00 35.88 109 VAL A O 1
ATOM 854 N N . PRO A 1 110 ? -3.296 2.644 0.827 1.00 33.94 110 PRO A N 1
ATOM 855 C CA . PRO A 1 110 ? -4.413 2.429 -0.103 1.00 33.94 110 PRO A CA 1
ATOM 856 C C . PRO A 1 110 ? -5.657 3.018 0.527 1.00 33.94 110 PRO A C 1
ATOM 858 O O . PRO A 1 110 ? -5.802 2.844 1.728 1.00 33.94 110 PRO A O 1
ATOM 861 N N . CYS A 1 111 ? -6.482 3.726 -0.243 1.00 30.39 111 CYS A N 1
ATOM 862 C CA . CYS A 1 111 ? -7.673 4.440 0.215 1.00 30.39 111 CYS A CA 1
ATOM 863 C C . CYS A 1 111 ? -8.306 3.813 1.481 1.00 30.39 111 CYS A C 1
ATOM 865 O O . CYS A 1 111 ? -9.172 2.938 1.409 1.00 30.39 111 CYS A O 1
ATOM 867 N N . CYS A 1 112 ? -7.803 4.194 2.657 1.00 35.81 112 CYS A N 1
ATOM 868 C CA . CYS A 1 112 ? -8.180 3.602 3.922 1.00 35.81 112 CYS A CA 1
ATOM 869 C C . CYS A 1 112 ? -9.216 4.563 4.438 1.00 35.81 112 CYS A C 1
ATOM 871 O O . CYS A 1 112 ? -8.897 5.626 4.980 1.00 35.81 112 CYS A O 1
ATOM 873 N N . LEU A 1 113 ? -10.477 4.196 4.268 1.00 34.47 113 LEU A N 1
ATOM 874 C CA . LEU A 1 113 ? -11.523 4.801 5.060 1.00 34.47 113 LEU A CA 1
ATOM 875 C C . LEU A 1 113 ? -11.363 4.251 6.482 1.00 34.47 113 LEU A C 1
ATOM 877 O O . LEU A 1 113 ? -12.056 3.324 6.901 1.00 34.47 113 LEU A O 1
ATOM 881 N N . VAL A 1 114 ? -10.384 4.779 7.220 1.00 38.31 114 VAL A N 1
ATOM 882 C CA . VAL A 1 114 ? -10.215 4.459 8.632 1.00 38.31 114 VAL A CA 1
ATOM 883 C C . VAL A 1 114 ? -11.358 5.135 9.373 1.00 38.31 114 VAL A C 1
ATOM 885 O O . VAL A 1 114 ? -11.328 6.325 9.696 1.00 38.31 114 VAL A O 1
ATOM 888 N N . ARG A 1 115 ? -12.400 4.365 9.676 1.00 34.59 115 ARG A N 1
ATOM 889 C CA . ARG A 1 115 ? -13.472 4.811 10.558 1.00 34.59 115 ARG A CA 1
ATOM 890 C C . ARG A 1 115 ? -12.949 4.796 11.996 1.00 34.59 115 ARG A C 1
ATOM 892 O O . ARG A 1 115 ? -13.198 3.879 12.777 1.00 34.59 115 ARG A O 1
ATOM 899 N N . LEU A 1 116 ? -12.165 5.824 12.323 1.00 31.69 116 LEU A N 1
ATOM 900 C CA . LEU A 1 116 ? -11.671 6.089 13.669 1.00 31.69 116 LEU A CA 1
ATOM 901 C C . LEU A 1 116 ? -12.858 6.480 14.548 1.00 31.69 116 LEU A C 1
ATOM 903 O O . LEU A 1 116 ? -13.372 7.596 14.472 1.00 31.69 116 LEU A O 1
ATOM 907 N N . ASN A 1 117 ? -13.291 5.533 15.372 1.00 40.53 117 ASN A N 1
ATOM 908 C CA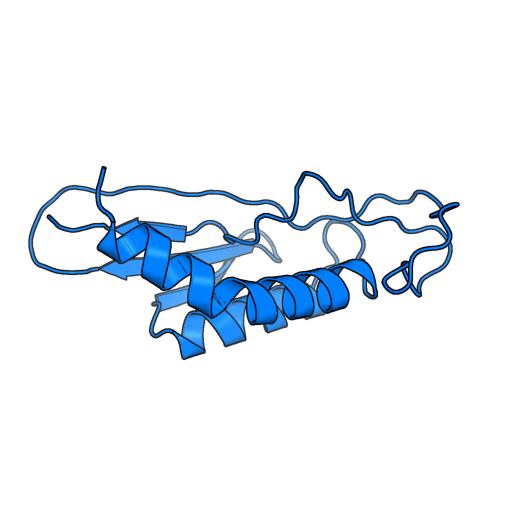 . ASN A 1 117 ? -14.327 5.746 16.362 1.00 40.53 117 ASN A CA 1
ATOM 909 C C . ASN A 1 117 ? -13.669 6.119 17.697 1.00 40.53 117 ASN A C 1
ATOM 911 O O . ASN A 1 117 ? -13.240 5.266 18.466 1.00 40.53 117 ASN A O 1
ATOM 915 N N . THR A 1 118 ? -13.558 7.424 17.949 1.00 39.41 118 THR A N 1
ATOM 916 C CA . THR A 1 118 ? -13.445 7.961 19.317 1.00 39.41 118 THR A CA 1
ATOM 917 C C . THR A 1 118 ? -14.797 7.924 20.004 1.00 39.41 118 THR A C 1
ATOM 919 O O . THR A 1 118 ? -15.769 8.340 19.324 1.00 39.41 118 THR A O 1
#

Foldseek 3Di:
DDVVVVVVVVVCVVVLVVLLLVLQQAADAPLGCQVVLVVLQVVLVVVPWDWDACDVHGAIETEDADDDDDAKDKDAADSHKDQAADPDDDPSHHPDGRIGTDNVRPPPDRGYRYGDDD

Radius of gyration: 15.83 Å; chains: 1; bounding box: 43×25×41 Å

Sequence (118 aa):
MNWTILNGVNKLHDEMKEWMGHLHQCPELALMETKTAIFIAEKLKSWGYDVVEGIGKIGIVASMTVGKGNKTIGLRADFDALPIQEVNDLPYKSKIEGFLTFVDTTVIVPCCLVRLNT

Organism: NCBI:txid1037355